Protein AF-A0A537TE44-F1 (afdb_monomer)

Structure (mmCIF, N/CA/C/O backbone):
data_AF-A0A537TE44-F1
#
_entry.id   AF-A0A537TE44-F1
#
loop_
_atom_site.group_PDB
_atom_site.id
_atom_site.type_symbol
_atom_site.label_atom_id
_atom_site.label_alt_id
_atom_site.label_comp_id
_atom_site.label_asym_id
_atom_site.label_entity_id
_atom_site.label_seq_id
_atom_site.pdbx_PDB_ins_code
_atom_site.Cartn_x
_atom_site.Cartn_y
_atom_site.Cartn_z
_atom_site.occupancy
_atom_site.B_iso_or_equiv
_atom_site.auth_seq_id
_atom_site.auth_comp_id
_atom_site.auth_asym_id
_atom_site.auth_atom_id
_atom_site.pdbx_PDB_model_num
ATOM 1 N N . MET A 1 1 ? 16.091 18.711 -3.074 1.00 40.38 1 MET A N 1
ATOM 2 C CA . MET A 1 1 ? 14.975 17.753 -2.925 1.00 40.38 1 MET A CA 1
ATOM 3 C C . MET A 1 1 ? 15.331 16.509 -3.721 1.00 40.38 1 MET A C 1
ATOM 5 O O . MET A 1 1 ? 15.197 16.528 -4.939 1.00 40.38 1 MET A O 1
ATOM 9 N N . ALA A 1 2 ? 15.891 15.480 -3.083 1.00 43.91 2 ALA A N 1
ATOM 10 C CA . ALA A 1 2 ? 16.138 14.217 -3.772 1.00 43.91 2 ALA A CA 1
ATOM 11 C C . ALA A 1 2 ? 14.771 13.625 -4.136 1.00 43.91 2 ALA A C 1
ATOM 13 O O . ALA A 1 2 ? 14.016 13.220 -3.256 1.00 43.91 2 ALA A O 1
ATOM 14 N N . LYS A 1 3 ? 14.409 13.668 -5.424 1.00 54.62 3 LYS A N 1
ATOM 15 C CA . LYS A 1 3 ? 13.267 12.916 -5.946 1.00 54.62 3 LYS A CA 1
ATOM 16 C C . LYS A 1 3 ? 13.611 11.456 -5.707 1.00 54.62 3 LYS A C 1
ATOM 18 O O . LYS A 1 3 ? 14.408 10.895 -6.456 1.00 54.62 3 LYS A O 1
ATOM 23 N N . VAL A 1 4 ? 13.055 10.876 -4.645 1.00 56.78 4 VAL A N 1
ATOM 24 C CA . VAL A 1 4 ? 13.067 9.426 -4.483 1.00 56.78 4 VAL A CA 1
ATOM 25 C C . VAL A 1 4 ? 12.585 8.855 -5.813 1.00 56.78 4 VAL A C 1
ATOM 27 O O . VAL A 1 4 ? 11.572 9.346 -6.336 1.00 56.78 4 VAL A O 1
ATOM 30 N N . PRO A 1 5 ? 13.323 7.924 -6.432 1.00 61.59 5 PRO A N 1
ATOM 31 C CA . PRO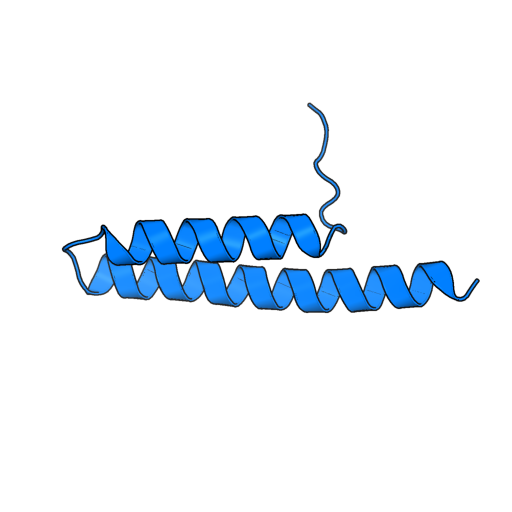 A 1 5 ? 12.919 7.395 -7.711 1.00 61.59 5 PRO A CA 1
ATOM 32 C C . PRO A 1 5 ? 11.543 6.765 -7.525 1.00 61.59 5 PRO A C 1
ATOM 34 O O . PRO A 1 5 ? 11.391 5.716 -6.913 1.00 61.59 5 PRO A O 1
ATOM 37 N N . ILE A 1 6 ? 10.526 7.382 -8.121 1.00 65.12 6 ILE A N 1
ATOM 38 C CA . ILE A 1 6 ? 9.163 6.836 -8.262 1.00 65.12 6 ILE A CA 1
ATOM 39 C C . ILE A 1 6 ? 9.219 5.448 -8.959 1.00 65.12 6 ILE A C 1
ATOM 41 O O . ILE A 1 6 ? 8.238 4.712 -9.022 1.00 65.12 6 ILE A O 1
ATOM 45 N N . ASN A 1 7 ? 10.390 5.066 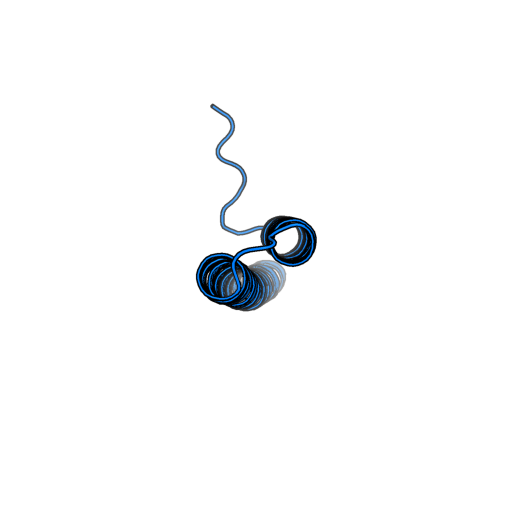-9.476 1.00 68.69 7 ASN A N 1
ATOM 46 C CA . ASN A 1 7 ? 10.698 3.798 -10.111 1.00 68.69 7 ASN A CA 1
ATOM 47 C C . ASN A 1 7 ? 11.287 2.727 -9.181 1.00 68.69 7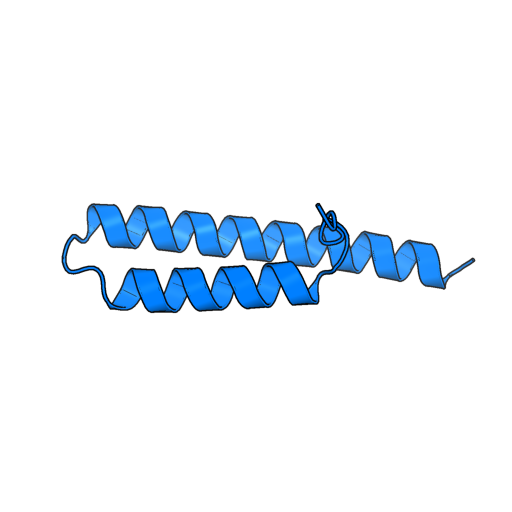 ASN A C 1
ATOM 49 O O . ASN A 1 7 ? 11.510 1.629 -9.678 1.00 68.69 7 ASN A O 1
ATOM 53 N N . ASP A 1 8 ? 11.540 2.990 -7.895 1.00 81.75 8 ASP A N 1
ATOM 54 C CA . ASP A 1 8 ? 12.058 1.955 -6.995 1.00 81.75 8 ASP A CA 1
ATOM 55 C C . ASP A 1 8 ? 10.921 1.110 -6.401 1.00 81.75 8 ASP A C 1
ATOM 57 O O . ASP A 1 8 ? 10.161 1.597 -5.558 1.00 81.75 8 ASP A O 1
ATOM 61 N N . PRO A 1 9 ? 10.795 -0.179 -6.775 1.00 86.25 9 PRO A N 1
ATOM 62 C CA . PRO A 1 9 ? 9.747 -1.041 -6.234 1.00 86.25 9 PRO A CA 1
ATOM 63 C C . PRO A 1 9 ? 9.890 -1.258 -4.724 1.00 86.25 9 PRO A C 1
ATOM 65 O O . PRO A 1 9 ? 8.887 -1.374 -4.023 1.00 86.25 9 PRO A O 1
ATOM 68 N N . LYS A 1 10 ? 11.126 -1.265 -4.204 1.00 87.38 10 LYS A N 1
ATOM 69 C CA . LYS A 1 10 ? 11.391 -1.403 -2.766 1.00 87.38 10 LYS A CA 1
ATOM 70 C C . LYS A 1 10 ? 10.839 -0.221 -1.971 1.00 87.38 10 LYS A C 1
ATOM 72 O O . LYS A 1 10 ? 10.280 -0.439 -0.907 1.00 87.38 10 LYS A O 1
ATOM 77 N N . HIS A 1 11 ? 10.946 0.998 -2.502 1.00 87.81 11 HIS A N 1
ATOM 78 C CA . HIS A 1 11 ? 10.418 2.190 -1.839 1.00 87.81 11 HIS A CA 1
ATOM 79 C C . HIS A 1 11 ? 8.897 2.113 -1.675 1.00 87.81 11 HIS A C 1
ATOM 81 O O . HIS A 1 11 ? 8.369 2.378 -0.601 1.00 87.81 11 HIS A O 1
ATOM 87 N N . TRP A 1 12 ? 8.193 1.686 -2.722 1.00 90.19 12 TRP A N 1
ATOM 88 C CA . TRP A 1 12 ? 6.744 1.524 -2.664 1.00 90.19 12 TRP A CA 1
ATOM 89 C C . TRP A 1 12 ? 6.299 0.398 -1.726 1.00 90.19 12 TRP A C 1
ATOM 91 O O . TRP A 1 12 ? 5.303 0.566 -1.031 1.00 90.19 12 TRP A O 1
ATOM 101 N N . ARG A 1 13 ? 7.041 -0.719 -1.651 1.00 90.12 13 ARG A N 1
ATOM 102 C CA . ARG A 1 13 ? 6.749 -1.784 -0.671 1.00 90.12 13 ARG A CA 1
ATOM 103 C C . ARG A 1 13 ? 6.927 -1.311 0.772 1.00 90.12 13 ARG A C 1
ATOM 105 O O . ARG A 1 13 ? 6.065 -1.587 1.592 1.00 90.12 13 ARG A O 1
ATOM 112 N N . ASP A 1 14 ? 7.995 -0.571 1.047 1.00 91.50 14 ASP A N 1
ATOM 113 C CA . ASP A 1 14 ? 8.281 0.004 2.368 1.00 91.50 14 ASP A CA 1
ATOM 114 C C . ASP A 1 14 ? 7.146 0.944 2.817 1.00 91.50 14 ASP A C 1
ATOM 116 O O . ASP A 1 14 ? 6.581 0.802 3.896 1.00 91.50 14 ASP A O 1
ATOM 120 N N . ARG A 1 15 ? 6.690 1.813 1.905 1.00 90.38 15 ARG A N 1
ATOM 121 C CA . ARG A 1 15 ? 5.546 2.713 2.124 1.00 90.38 15 ARG A CA 1
ATOM 122 C C . ARG A 1 15 ? 4.217 1.977 2.305 1.00 90.38 15 ARG A C 1
ATOM 124 O O . ARG A 1 15 ? 3.373 2.436 3.072 1.00 90.38 15 ARG A O 1
ATOM 131 N N . ALA A 1 16 ? 4.008 0.866 1.597 1.00 92.62 16 ALA A N 1
ATOM 132 C CA . ALA A 1 16 ? 2.826 0.021 1.765 1.00 92.62 16 ALA A CA 1
ATOM 133 C C . ALA A 1 16 ? 2.806 -0.648 3.147 1.00 92.62 16 ALA A C 1
ATOM 135 O O . ALA A 1 16 ? 1.764 -0.682 3.798 1.00 92.62 16 ALA A O 1
ATOM 136 N N . GLU A 1 17 ? 3.951 -1.152 3.606 1.00 93.56 17 GLU A N 1
ATOM 137 C CA . GLU A 1 17 ? 4.099 -1.747 4.935 1.00 93.56 17 GLU A CA 1
ATOM 138 C C . GLU A 1 17 ? 3.868 -0.711 6.039 1.00 93.56 17 GLU A C 1
ATOM 140 O O . GLU A 1 17 ? 3.050 -0.932 6.928 1.00 93.56 17 GLU A O 1
ATOM 145 N N . GLU A 1 18 ? 4.484 0.464 5.922 1.00 93.62 18 GLU A N 1
ATOM 146 C CA . GLU A 1 18 ? 4.296 1.573 6.858 1.00 93.62 18 GLU A CA 1
ATOM 147 C C . GLU A 1 18 ? 2.821 2.006 6.933 1.00 93.62 18 GLU A C 1
ATOM 149 O O . GLU A 1 18 ? 2.266 2.176 8.018 1.00 93.62 18 GLU A O 1
ATOM 154 N N . ALA A 1 19 ? 2.141 2.105 5.785 1.00 92.94 19 ALA A N 1
ATOM 155 C CA . ALA A 1 19 ? 0.711 2.396 5.738 1.00 92.94 19 ALA A CA 1
ATOM 156 C C . ALA A 1 19 ? -0.136 1.291 6.394 1.00 92.94 19 ALA A C 1
ATOM 158 O O . ALA A 1 19 ? -1.116 1.608 7.064 1.00 92.94 19 ALA A O 1
ATOM 159 N N . ARG A 1 20 ? 0.227 0.008 6.261 1.00 92.94 20 ARG A N 1
ATOM 160 C CA . ARG A 1 20 ? -0.464 -1.099 6.954 1.00 92.94 20 ARG A CA 1
ATOM 161 C C . ARG A 1 20 ? -0.282 -1.027 8.465 1.00 92.94 20 ARG A C 1
ATOM 163 O O . ARG A 1 20 ? -1.265 -1.198 9.179 1.00 92.94 20 ARG A O 1
ATOM 170 N N . THR A 1 21 ? 0.925 -0.730 8.939 1.00 94.94 21 THR A N 1
ATOM 171 C CA . THR A 1 21 ? 1.207 -0.546 10.370 1.00 94.94 21 THR A CA 1
ATOM 172 C C . THR A 1 21 ? 0.401 0.618 10.935 1.00 94.94 21 THR A C 1
ATOM 174 O O . THR A 1 21 ? -0.320 0.446 11.913 1.00 94.94 21 THR A O 1
ATOM 177 N N . LEU A 1 22 ? 0.407 1.769 10.254 1.00 93.19 22 LEU A N 1
ATOM 178 C CA . LEU A 1 22 ? -0.424 2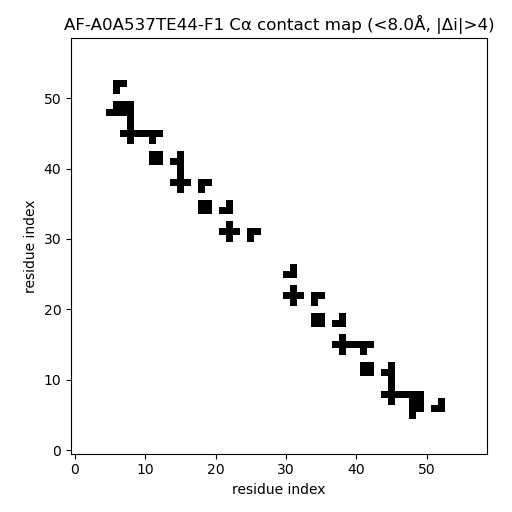.914 10.636 1.00 93.19 22 LEU A CA 1
ATOM 179 C C . LEU A 1 22 ? -1.913 2.562 10.610 1.00 93.19 22 LEU A C 1
ATOM 181 O O . LEU A 1 22 ? -2.657 2.971 11.492 1.00 93.19 22 LEU A O 1
ATOM 185 N N . ALA A 1 23 ? -2.364 1.785 9.622 1.00 93.69 23 ALA A N 1
ATOM 186 C CA . ALA A 1 23 ? -3.743 1.321 9.564 1.00 93.69 23 ALA A CA 1
ATOM 187 C C . ALA A 1 23 ? -4.111 0.440 10.763 1.00 93.69 23 ALA A C 1
ATOM 189 O O . ALA A 1 23 ? -5.267 0.444 11.180 1.00 93.69 23 ALA A O 1
ATOM 190 N N . ASP A 1 24 ? -3.164 -0.323 11.304 1.00 91.81 24 ASP A N 1
ATOM 191 C CA . ASP A 1 24 ? -3.406 -1.172 12.464 1.00 91.81 24 ASP A CA 1
ATOM 192 C C . ASP A 1 24 ? -3.509 -0.381 13.770 1.00 91.81 24 ASP A C 1
ATOM 194 O O . ASP A 1 24 ? -4.361 -0.691 14.600 1.00 91.81 24 ASP A O 1
ATOM 198 N N . GLU A 1 25 ? -2.738 0.701 13.889 1.00 94.31 25 GLU A N 1
ATOM 199 C CA . GLU A 1 25 ? -2.811 1.649 15.007 1.00 94.31 25 GLU A CA 1
ATOM 200 C C . GLU A 1 25 ? -4.085 2.516 14.989 1.00 94.31 25 GLU A C 1
ATOM 202 O O . GLU A 1 25 ? -4.479 3.076 16.016 1.00 94.31 25 GLU A O 1
ATOM 207 N N . LEU A 1 26 ? -4.758 2.633 13.837 1.00 93.38 26 LEU A N 1
ATOM 208 C CA . LEU A 1 26 ? -6.007 3.384 13.722 1.00 93.38 26 LEU A CA 1
ATOM 209 C C . LEU A 1 26 ? -7.164 2.653 14.415 1.00 93.38 26 LEU A C 1
ATOM 211 O O . LEU A 1 26 ? -7.557 1.545 14.049 1.00 93.38 26 LEU A O 1
ATOM 215 N N . THR A 1 27 ? -7.778 3.343 15.372 1.00 92.12 27 THR A N 1
ATOM 216 C CA . THR A 1 27 ? -8.989 2.897 16.077 1.00 92.12 27 THR A CA 1
ATOM 217 C C . THR A 1 27 ? -10.269 3.132 15.278 1.00 92.12 27 THR A C 1
ATOM 219 O O . THR A 1 27 ? -11.267 2.449 15.506 1.00 92.12 27 THR A O 1
ATOM 222 N N . ASP A 1 28 ? -10.251 4.074 14.330 1.00 95.12 28 ASP A N 1
ATOM 223 C CA . ASP A 1 28 ? -11.369 4.339 13.426 1.00 95.12 28 ASP A CA 1
ATOM 224 C C . ASP A 1 28 ? -11.356 3.330 12.254 1.00 95.12 28 ASP A C 1
ATOM 226 O O . ASP A 1 28 ? -10.419 3.334 11.444 1.00 95.12 28 ASP A O 1
ATOM 230 N N . PRO A 1 29 ? -12.392 2.478 12.117 1.00 91.69 29 PRO A N 1
ATOM 231 C CA . PRO A 1 29 ? -12.468 1.480 11.054 1.00 91.69 29 PRO A CA 1
ATOM 232 C C . PRO A 1 29 ? -12.534 2.086 9.641 1.00 91.69 29 PRO A C 1
ATOM 234 O O . PRO A 1 29 ? -12.019 1.479 8.696 1.00 91.69 29 PRO A O 1
ATOM 237 N N . ASP A 1 30 ? -13.108 3.279 9.466 1.00 94.00 30 ASP A N 1
ATOM 238 C CA . ASP A 1 30 ? -13.150 3.968 8.171 1.00 94.00 30 ASP A CA 1
ATOM 239 C C . ASP A 1 30 ? -11.794 4.578 7.812 1.00 94.00 30 ASP A C 1
ATOM 241 O O . ASP A 1 30 ? -11.399 4.599 6.638 1.00 94.00 30 ASP A O 1
ATOM 245 N N . ALA A 1 31 ? -11.056 5.062 8.813 1.00 92.69 31 ALA A N 1
ATOM 246 C CA . ALA A 1 31 ? -9.685 5.525 8.632 1.00 92.69 31 ALA A CA 1
ATOM 247 C C . ALA A 1 31 ? -8.752 4.347 8.305 1.00 92.69 31 ALA A C 1
ATOM 249 O O . ALA A 1 31 ? -8.008 4.416 7.323 1.00 92.69 31 ALA A O 1
ATOM 250 N N . LYS A 1 32 ? -8.866 3.231 9.041 1.00 94.00 32 LYS A N 1
ATOM 251 C CA . LYS A 1 32 ? -8.141 1.977 8.777 1.00 94.00 32 LYS A CA 1
ATOM 252 C C . LYS A 1 32 ? -8.390 1.480 7.359 1.00 94.00 32 LYS A C 1
ATOM 254 O O . LYS A 1 32 ? -7.443 1.226 6.619 1.00 94.00 32 LYS A O 1
ATOM 259 N N . ARG A 1 33 ? -9.653 1.416 6.923 1.00 94.56 33 ARG A N 1
ATOM 260 C CA . ARG A 1 33 ? -10.005 0.988 5.558 1.00 94.56 33 ARG A CA 1
ATOM 261 C C . ARG A 1 33 ? -9.400 1.902 4.489 1.00 94.56 33 ARG A C 1
ATOM 263 O O . ARG A 1 33 ? -8.918 1.405 3.473 1.00 94.56 33 ARG A O 1
ATOM 270 N N . ARG A 1 34 ? -9.408 3.223 4.699 1.00 95.19 34 ARG A N 1
ATOM 271 C CA . ARG A 1 34 ? -8.765 4.173 3.775 1.00 95.19 34 ARG A CA 1
ATOM 272 C C . ARG A 1 34 ? -7.251 3.984 3.729 1.00 95.19 34 ARG A C 1
ATOM 274 O O . ARG A 1 34 ? -6.693 3.954 2.638 1.00 95.19 34 ARG A O 1
ATOM 281 N N . MET A 1 35 ? -6.609 3.798 4.879 1.00 93.50 35 MET A N 1
ATOM 282 C CA . MET A 1 35 ? -5.164 3.592 4.960 1.00 93.50 35 MET A CA 1
ATOM 283 C C . MET A 1 35 ? -4.728 2.271 4.309 1.00 93.50 35 MET A C 1
ATOM 285 O O . MET A 1 35 ? -3.767 2.252 3.544 1.00 93.50 35 MET A O 1
ATOM 289 N N . LEU A 1 36 ? -5.481 1.186 4.513 1.00 94.00 36 LEU A N 1
ATOM 290 C CA . LEU A 1 36 ? -5.238 -0.090 3.831 1.00 94.00 36 LEU A CA 1
ATOM 291 C C . LEU A 1 36 ? -5.356 0.042 2.309 1.00 94.00 36 LEU A C 1
ATOM 293 O O . LEU A 1 36 ? -4.538 -0.513 1.583 1.00 94.00 36 LEU A O 1
ATOM 297 N N . ARG A 1 37 ? -6.315 0.836 1.820 1.00 94.62 37 ARG A N 1
ATOM 298 C CA . ARG A 1 37 ? -6.448 1.102 0.382 1.00 94.62 37 ARG A CA 1
ATOM 299 C C . ARG A 1 37 ? -5.229 1.833 -0.184 1.00 94.62 37 ARG A C 1
ATOM 301 O O . ARG A 1 37 ? -4.755 1.477 -1.254 1.00 94.62 37 ARG A O 1
ATOM 308 N N . ILE A 1 38 ? -4.690 2.800 0.561 1.00 92.88 38 ILE A N 1
ATOM 309 C CA . ILE A 1 38 ? -3.445 3.493 0.196 1.00 92.88 38 ILE A CA 1
ATOM 310 C C . ILE A 1 38 ? -2.268 2.506 0.162 1.00 92.88 38 ILE A C 1
ATOM 312 O O . ILE A 1 38 ? -1.435 2.575 -0.741 1.00 92.88 38 ILE A O 1
ATOM 316 N N . ALA A 1 39 ? -2.204 1.568 1.110 1.00 93.25 39 ALA A N 1
ATOM 317 C CA . ALA A 1 39 ? -1.179 0.530 1.112 1.00 93.25 39 ALA A CA 1
ATOM 318 C C . ALA A 1 39 ? -1.266 -0.388 -0.120 1.00 93.25 39 ALA A C 1
ATOM 320 O O . ALA A 1 39 ? -0.240 -0.691 -0.731 1.00 93.25 39 ALA A O 1
ATOM 321 N N . ASP A 1 40 ? -2.474 -0.796 -0.518 1.00 93.44 40 ASP A N 1
ATOM 322 C CA . ASP A 1 40 ? -2.685 -1.592 -1.733 1.00 93.44 40 ASP A CA 1
ATOM 323 C C . ASP A 1 40 ? -2.307 -0.816 -3.006 1.00 93.44 40 ASP A C 1
ATOM 325 O O . ASP A 1 40 ? -1.646 -1.365 -3.893 1.00 93.44 40 ASP A O 1
ATOM 329 N N . ASP A 1 41 ? -2.635 0.479 -3.074 1.00 93.19 41 ASP A N 1
ATOM 330 C CA . ASP A 1 41 ? -2.227 1.351 -4.181 1.00 93.19 41 ASP A CA 1
ATOM 331 C C . ASP A 1 41 ? -0.689 1.460 -4.274 1.00 93.19 41 ASP A C 1
ATOM 333 O O . ASP A 1 41 ? -0.113 1.428 -5.368 1.00 93.19 41 ASP A O 1
ATOM 337 N N . TYR A 1 42 ? 0.013 1.530 -3.136 1.00 91.81 42 TYR A N 1
ATOM 338 C CA . TYR A 1 42 ? 1.478 1.481 -3.107 1.00 91.81 42 TY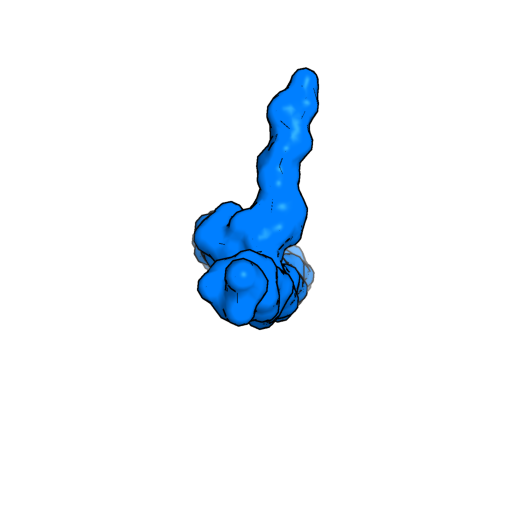R A CA 1
ATOM 339 C C . TYR A 1 42 ? 2.027 0.125 -3.568 1.00 91.81 42 TYR A C 1
ATOM 341 O O . TYR A 1 42 ? 2.998 0.085 -4.325 1.00 91.81 42 TYR A O 1
ATOM 349 N N . GLU A 1 43 ? 1.395 -0.990 -3.209 1.00 90.69 43 GLU A N 1
ATOM 350 C CA . GLU A 1 43 ? 1.775 -2.311 -3.716 1.00 90.69 43 GLU A CA 1
ATOM 351 C C . GLU A 1 43 ? 1.624 -2.424 -5.244 1.00 90.69 43 GLU A C 1
ATOM 353 O O . GLU A 1 43 ? 2.481 -3.005 -5.921 1.00 90.69 43 GLU A O 1
ATOM 358 N N . GLU A 1 44 ? 0.564 -1.849 -5.815 1.00 91.75 44 GLU A N 1
ATOM 359 C CA . GLU A 1 44 ? 0.405 -1.746 -7.268 1.00 91.75 44 GLU A CA 1
ATOM 360 C C . GLU A 1 44 ? 1.528 -0.922 -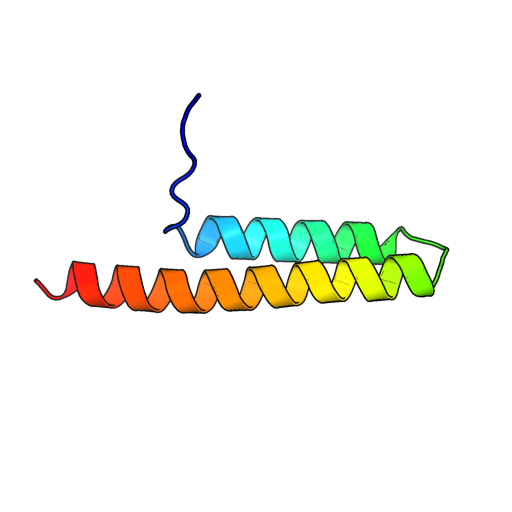7.908 1.00 91.75 44 GLU A C 1
ATOM 362 O O . GLU A 1 44 ? 2.097 -1.327 -8.932 1.00 91.75 44 GLU A O 1
ATOM 367 N N . LEU A 1 45 ? 1.877 0.222 -7.313 1.00 88.88 45 LEU A N 1
ATOM 368 C CA . LEU A 1 45 ? 2.986 1.050 -7.786 1.00 88.88 45 LEU A CA 1
ATOM 369 C C . LEU A 1 45 ? 4.317 0.300 -7.716 1.00 88.88 45 LEU A C 1
ATOM 371 O O . LEU A 1 45 ? 5.094 0.374 -8.672 1.00 88.88 45 LEU A O 1
ATOM 375 N N . ALA A 1 46 ? 4.542 -0.490 -6.664 1.00 89.88 46 ALA A N 1
ATOM 376 C CA . ALA A 1 46 ? 5.704 -1.363 -6.545 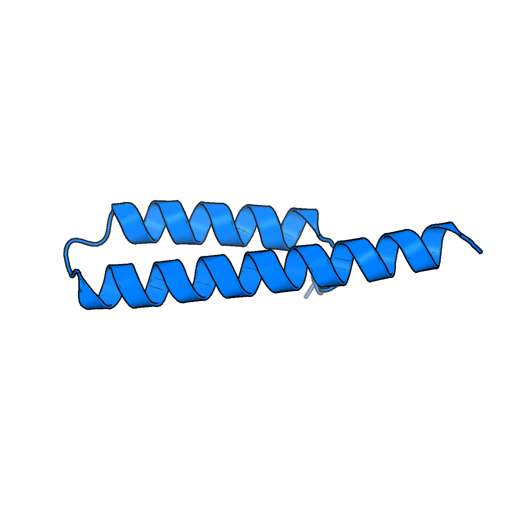1.00 89.88 46 ALA A CA 1
ATOM 377 C C . ALA A 1 46 ? 5.762 -2.378 -7.693 1.00 89.88 46 ALA A C 1
ATOM 379 O O . ALA A 1 46 ? 6.784 -2.487 -8.367 1.00 89.88 46 ALA A O 1
ATOM 380 N N . LYS A 1 47 ? 4.651 -3.066 -7.989 1.00 89.88 47 LYS A N 1
ATOM 381 C CA . LYS A 1 47 ? 4.567 -4.033 -9.101 1.00 89.88 47 LYS A CA 1
ATOM 382 C C . LYS A 1 47 ? 4.838 -3.365 -10.454 1.00 89.88 47 LYS A C 1
ATOM 384 O O . LYS A 1 47 ? 5.527 -3.927 -11.306 1.00 89.88 47 LYS A O 1
ATOM 389 N N . ARG A 1 48 ? 4.331 -2.146 -10.675 1.00 88.12 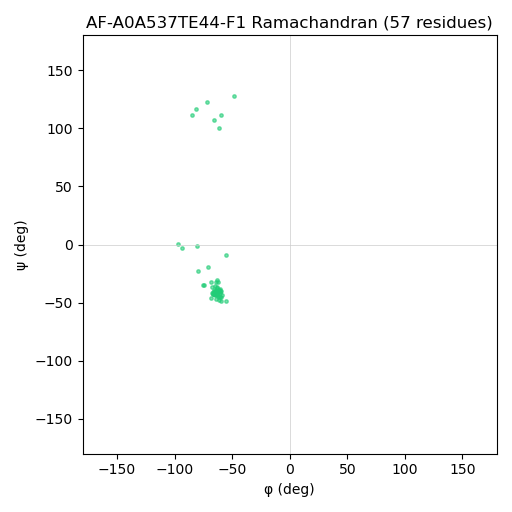48 ARG A N 1
ATOM 390 C CA . ARG A 1 48 ? 4.599 -1.373 -11.906 1.00 88.12 48 ARG A CA 1
ATOM 391 C C . ARG A 1 48 ? 6.060 -0.936 -12.003 1.00 88.12 48 ARG A C 1
ATOM 393 O O . ARG A 1 48 ? 6.645 -1.002 -13.083 1.00 88.12 48 ARG A O 1
ATOM 400 N N . ALA A 1 49 ? 6.646 -0.495 -10.894 1.00 87.94 49 ALA A N 1
ATOM 401 C CA . ALA A 1 49 ? 8.054 -0.135 -10.799 1.00 87.94 49 ALA A CA 1
ATOM 402 C C . ALA A 1 49 ? 8.967 -1.343 -11.067 1.00 87.94 49 ALA A C 1
ATOM 404 O O . ALA A 1 49 ? 9.900 -1.230 -11.854 1.00 87.94 49 ALA A O 1
ATOM 405 N N . GLU A 1 50 ? 8.637 -2.515 -10.524 1.00 88.00 50 GLU A N 1
ATOM 406 C CA . GLU A 1 50 ? 9.352 -3.775 -10.752 1.00 88.00 50 GLU A CA 1
ATOM 407 C C . GLU A 1 50 ? 9.335 -4.174 -12.231 1.00 88.00 50 GLU A C 1
ATOM 409 O O . GLU A 1 50 ? 10.383 -4.470 -12.800 1.00 88.00 50 GLU A O 1
ATOM 414 N N . ARG A 1 51 ? 8.178 -4.078 -12.901 1.00 87.19 51 ARG A N 1
ATOM 415 C CA . ARG A 1 51 ? 8.077 -4.313 -14.353 1.00 87.19 51 ARG A CA 1
ATOM 416 C C . ARG A 1 51 ? 8.934 -3.339 -15.164 1.00 87.19 51 ARG A C 1
ATOM 418 O O . ARG A 1 51 ? 9.586 -3.757 -16.117 1.00 87.19 51 ARG A O 1
ATOM 425 N N . ARG A 1 52 ? 8.956 -2.053 -14.791 1.00 83.88 52 ARG A N 1
ATOM 426 C CA . ARG A 1 52 ? 9.802 -1.041 -15.449 1.00 83.88 52 ARG A CA 1
ATOM 427 C C . ARG A 1 52 ? 11.289 -1.300 -15.226 1.00 83.88 52 ARG A C 1
ATOM 429 O O . ARG A 1 52 ? 12.063 -1.185 -16.169 1.00 83.88 52 ARG A O 1
ATOM 436 N N . LEU A 1 53 ? 11.681 -1.665 -14.009 1.00 83.69 53 LEU A N 1
ATOM 437 C CA . LEU A 1 53 ? 13.063 -1.994 -13.676 1.00 83.69 53 LEU A CA 1
ATOM 438 C C . LEU A 1 53 ? 13.525 -3.260 -14.412 1.00 83.69 53 LEU A C 1
ATOM 440 O O . LEU A 1 53 ? 14.607 -3.272 -14.988 1.00 83.69 53 LEU A O 1
ATOM 444 N N . ALA A 1 54 ? 12.677 -4.289 -14.468 1.00 83.12 54 ALA A N 1
ATOM 445 C CA . ALA A 1 54 ? 12.945 -5.514 -15.215 1.00 83.12 54 ALA A CA 1
ATOM 446 C C . ALA A 1 54 ? 13.071 -5.268 -16.727 1.00 83.12 54 ALA A C 1
ATOM 448 O O . ALA A 1 54 ? 13.917 -5.882 -17.372 1.00 83.12 54 ALA A O 1
ATOM 449 N N . ALA A 1 55 ? 12.265 -4.360 -17.290 1.00 81.00 55 ALA A N 1
ATOM 450 C CA . ALA A 1 55 ? 12.396 -3.944 -18.685 1.00 81.00 55 ALA A CA 1
ATOM 451 C C . ALA A 1 55 ? 13.707 -3.182 -18.933 1.00 81.00 55 ALA A C 1
ATOM 453 O O . ALA A 1 55 ? 14.376 -3.439 -19.926 1.00 81.00 55 ALA A O 1
ATOM 454 N N . LYS A 1 56 ? 14.106 -2.298 -18.009 1.00 73.75 56 LYS A N 1
ATOM 455 C CA . LYS A 1 56 ? 15.341 -1.508 -18.115 1.00 73.75 56 LYS A CA 1
ATOM 456 C C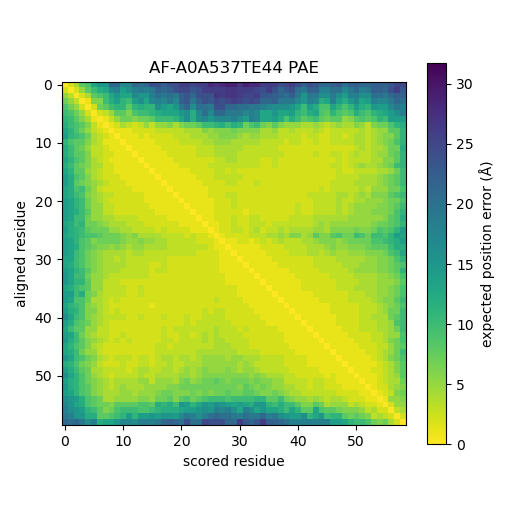 . LYS A 1 56 ? 16.617 -2.351 -17.985 1.00 73.75 56 LYS A C 1
ATOM 458 O O . LYS A 1 56 ? 17.616 -2.024 -18.602 1.00 73.75 56 LYS A O 1
ATOM 463 N N . ASN A 1 57 ? 16.589 -3.427 -17.200 1.00 66.75 57 ASN A N 1
ATOM 464 C CA . ASN A 1 57 ? 17.736 -4.329 -17.019 1.00 66.75 57 ASN A CA 1
ATOM 465 C C . ASN A 1 57 ? 17.905 -5.357 -18.158 1.00 66.75 57 ASN A C 1
ATOM 467 O O . ASN A 1 57 ? 18.807 -6.188 -18.086 1.00 66.75 57 ASN A O 1
ATOM 471 N N . ARG A 1 58 ? 17.015 -5.363 -19.162 1.00 61.59 58 ARG A N 1
ATOM 472 C CA . ARG A 1 58 ? 17.070 -6.263 -20.330 1.00 61.59 58 ARG A CA 1
ATOM 473 C C . ARG A 1 58 ? 17.714 -5.634 -21.574 1.00 61.59 58 ARG A C 1
ATOM 475 O O . ARG A 1 58 ? 17.761 -6.311 -22.599 1.00 61.59 58 ARG A O 1
ATOM 482 N N . GLU A 1 59 ? 18.155 -4.382 -21.487 1.00 51.84 59 GLU A N 1
ATOM 483 C CA . GLU A 1 59 ? 18.866 -3.639 -22.541 1.00 51.84 59 GLU A CA 1
ATOM 484 C C . GLU A 1 59 ? 20.378 -3.673 -22.287 1.00 51.84 59 GLU A C 1
ATOM 486 O O . GLU A 1 59 ? 21.127 -3.885 -23.265 1.00 51.84 59 GLU A O 1
#

Solvent-accessible surface area (backbone atoms only — not comparable to full-atom values): 3126 Å² total; per-residue (Å²): 132,86,75,71,64,87,55,43,26,66,60,26,43,53,52,17,51,52,29,41,54,54,22,67,72,41,85,47,68,71,56,19,53,52,31,41,50,52,16,53,53,25,42,52,48,13,55,54,14,44,53,52,48,57,58,62,75,73,116

Mean predicted aligned error: 5.86 Å

Foldseek 3Di:
DPPPPLLALVVLQVQLVVLQVVLVVDPDVVSSVVSNVSSVVSNVSSVVSVVVVVVVVVD

pLDDT: mean 84.87, std 13.66, range [40.38, 95.19]

Sequence (59 aa):
MAKVPINDPKHWRDRAEEARTLADELTDPDAKRRMLRIADDYEELAKRAERRLAAKNRE

Secondary structure (DSSP, 8-state):
-----TT-HHHHHHHHHHHHHHHHH---HHHHHHHHHHHHHHHHHHHHHHHHHHHHTT-

Nearest PDB structures (foldseek):
  7lcg-assembly1_A  TM=8.708E-01  e=4.085E+00  Usutu virus
  7kv9-assembly1_A  TM=8.690E-01  e=6.780E+00  Kunjin virus
  6zqv-assembly1_A  TM=8.595E-01  e=6.780E+00  Spondweni virus
  8jn4-assembly1_C  TM=7.981E-01  e=8.199E+00  dengue virus type 3

Radius of gyration: 13.66 Å; Cα contacts (8 Å, |Δi|>4): 51; chains: 1; bounding box: 32×24×39 Å